Protein AF-W0ZD12-F1 (afdb_monomer)

Sequence (104 aa):
MTDGSDPDVALLGEVLRLLTRLDPYSLEPGGPDGVPADEYAFEARPIAVLLAQNGGVTADQVDAVWHEWFSEPLSTAVGEKPTHELVAALNALIGGREERTGLG

Solvent-accessible surface area (backbone atoms only — not comparable to full-atom values): 5993 Å² total; per-residue (Å²): 134,74,88,73,72,51,70,66,60,56,43,26,52,54,42,28,55,52,51,58,70,64,35,75,79,73,51,49,55,60,42,99,87,36,43,58,68,62,71,57,46,78,56,17,47,61,53,31,50,41,32,72,74,66,65,35,69,50,60,70,58,52,21,53,52,34,26,75,79,70,76,40,41,45,41,74,66,60,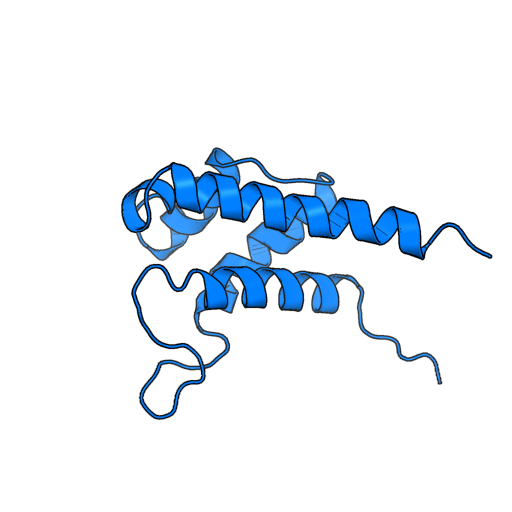32,60,68,58,40,52,53,48,36,53,54,58,36,47,60,47,60,58,50,58,69,70,67,72,76,134

Foldseek 3Di:
DPPCPPPLNVLLVQLLVLCCVLVLPVQNAPDPNGHDVCPCSQLSNVLSVCCVPVLFDDQVRSQVSVCVPPVGGSCVSRNDVVSVVSRVSSSVVSVVVVVVVPDD

Radius of gyration: 14.37 Å; Cα contacts (8 Å, |Δi|>4): 106; chains: 1; bounding box: 44×24×32 Å

Structure (mmCIF, N/CA/C/O backbone):
data_AF-W0ZD12-F1
#
_entry.id   AF-W0ZD12-F1
#
loop_
_atom_site.group_PDB
_atom_site.id
_atom_site.type_symbol
_atom_site.label_atom_id
_atom_site.label_alt_id
_atom_site.label_comp_id
_atom_site.label_asym_id
_atom_site.label_entity_id
_atom_site.label_seq_id
_atom_site.pdbx_PDB_ins_code
_atom_site.Cartn_x
_atom_site.Cartn_y
_atom_site.Cartn_z
_atom_site.occupancy
_atom_site.B_iso_or_equiv
_atom_site.auth_seq_id
_atom_site.auth_comp_id
_atom_site.auth_asym_id
_atom_site.auth_atom_id
_atom_site.pdbx_PDB_model_num
ATOM 1 N N . MET A 1 1 ? -26.702 -13.338 -17.679 1.00 37.59 1 MET A N 1
ATOM 2 C CA . MET A 1 1 ? -25.231 -13.285 -17.759 1.00 37.59 1 MET A CA 1
ATOM 3 C C . MET A 1 1 ? -24.812 -12.141 -16.860 1.00 37.59 1 MET A C 1
ATOM 5 O O . MET A 1 1 ? -24.717 -11.015 -17.320 1.00 37.59 1 MET A O 1
ATOM 9 N N . THR A 1 2 ? -24.770 -12.382 -15.551 1.00 45.59 2 THR A N 1
ATOM 10 C CA . THR A 1 2 ? -24.212 -11.399 -14.621 1.00 45.59 2 THR A CA 1
ATOM 11 C C . THR A 1 2 ? -22.722 -11.349 -14.905 1.00 45.59 2 THR A C 1
ATOM 13 O O . THR A 1 2 ? -22.081 -12.400 -14.940 1.00 45.59 2 THR A O 1
ATOM 16 N N . ASP A 1 3 ? -22.201 -10.156 -15.164 1.00 49.38 3 ASP A N 1
ATOM 17 C CA . ASP A 1 3 ? -20.780 -9.857 -15.027 1.00 49.38 3 ASP A CA 1
ATOM 18 C C . ASP A 1 3 ? -20.415 -10.100 -13.553 1.00 49.38 3 ASP A C 1
ATOM 20 O O . ASP A 1 3 ? -20.548 -9.235 -12.693 1.00 49.38 3 ASP A O 1
ATOM 24 N N . GLY A 1 4 ? -20.180 -11.372 -13.232 1.00 46.56 4 GLY A N 1
ATOM 25 C CA . GLY A 1 4 ? -19.997 -11.903 -11.888 1.00 46.56 4 GLY A CA 1
ATOM 26 C C . GLY A 1 4 ? -18.543 -11.807 -11.476 1.00 46.56 4 GLY A C 1
ATOM 27 O O . GLY A 1 4 ? -17.963 -12.814 -11.078 1.00 46.56 4 GLY A O 1
ATOM 28 N N . SER A 1 5 ? -17.940 -10.632 -11.648 1.00 60.19 5 SER A N 1
ATOM 29 C CA . SER A 1 5 ? -16.600 -10.392 -11.135 1.00 60.19 5 SER A CA 1
ATOM 30 C C . SER A 1 5 ? -16.677 -10.458 -9.613 1.00 60.19 5 SER A C 1
ATOM 32 O O . SER A 1 5 ? -17.385 -9.670 -8.983 1.00 60.19 5 SER A O 1
ATOM 34 N N . ASP A 1 6 ? -16.032 -11.474 -9.046 1.00 75.81 6 ASP A N 1
ATOM 35 C CA . ASP A 1 6 ? -15.992 -11.716 -7.610 1.00 75.81 6 ASP A CA 1
ATOM 36 C C . ASP A 1 6 ? -15.527 -10.425 -6.899 1.00 75.81 6 ASP A C 1
ATOM 38 O O . ASP A 1 6 ? -14.465 -9.890 -7.247 1.00 75.81 6 ASP A O 1
ATOM 42 N N . PRO A 1 7 ? -16.315 -9.873 -5.953 1.00 71.44 7 PRO A N 1
ATOM 43 C CA . PRO A 1 7 ? -15.986 -8.625 -5.269 1.00 71.44 7 PRO A CA 1
ATOM 44 C C . PRO A 1 7 ? -14.611 -8.648 -4.592 1.00 71.44 7 PRO A C 1
ATOM 46 O O . PRO A 1 7 ? -13.991 -7.589 -4.453 1.00 71.44 7 PRO A O 1
ATOM 49 N N . ASP A 1 8 ? -14.130 -9.825 -4.199 1.00 79.00 8 ASP A N 1
ATOM 50 C CA . ASP A 1 8 ? -12.825 -9.997 -3.569 1.00 79.00 8 ASP A CA 1
ATOM 51 C C . ASP A 1 8 ? -11.703 -9.944 -4.613 1.00 79.00 8 ASP A C 1
ATOM 53 O O . ASP A 1 8 ? -10.659 -9.331 -4.382 1.00 79.00 8 ASP A O 1
ATOM 57 N N . VAL A 1 9 ? -11.941 -10.492 -5.811 1.00 84.00 9 VAL A N 1
ATOM 58 C CA . VAL A 1 9 ? -11.015 -10.400 -6.953 1.00 84.00 9 VAL A CA 1
ATOM 59 C C . VAL A 1 9 ? -10.922 -8.961 -7.465 1.00 84.00 9 VAL A C 1
ATOM 61 O O . VAL A 1 9 ? -9.828 -8.487 -7.775 1.00 84.00 9 VAL A O 1
ATOM 64 N N . ALA A 1 10 ? -12.044 -8.238 -7.505 1.00 89.25 10 ALA A N 1
ATOM 65 C CA . ALA A 1 10 ? -12.064 -6.828 -7.887 1.00 89.25 10 ALA A CA 1
ATOM 66 C C . ALA A 1 10 ? -11.307 -5.945 -6.879 1.00 89.25 10 ALA A C 1
ATOM 68 O O . ALA A 1 10 ? -10.519 -5.088 -7.284 1.00 89.25 10 ALA A O 1
ATOM 69 N N . LEU A 1 11 ? -11.498 -6.170 -5.572 1.00 94.06 11 LEU A N 1
ATOM 70 C CA . LEU A 1 11 ? -10.771 -5.435 -4.533 1.00 94.06 11 LEU A CA 1
ATOM 71 C C . LEU A 1 11 ? -9.268 -5.728 -4.584 1.00 94.06 11 LEU A C 1
ATOM 73 O O . LEU A 1 11 ? -8.468 -4.796 -4.534 1.00 94.06 11 LEU A O 1
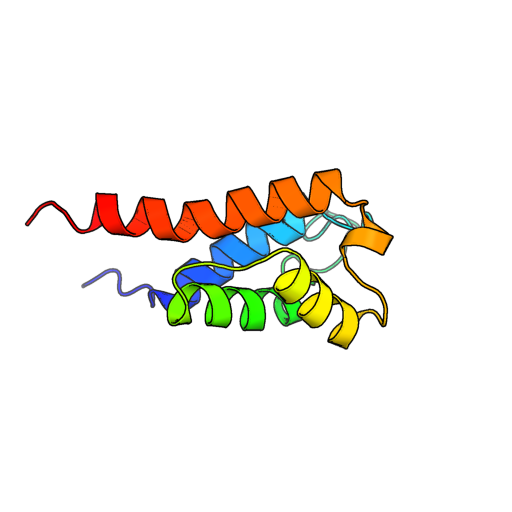ATOM 77 N N . LEU A 1 12 ? -8.885 -6.998 -4.744 1.00 96.38 12 LEU A N 1
ATOM 78 C CA . LEU A 1 12 ? -7.489 -7.394 -4.923 1.00 96.38 12 LEU A CA 1
ATOM 79 C C . LEU A 1 12 ? -6.838 -6.658 -6.102 1.00 96.38 12 LEU A C 1
ATOM 81 O O . LEU A 1 12 ? -5.738 -6.129 -5.956 1.00 96.38 12 LEU A O 1
ATOM 85 N N . GLY A 1 13 ? -7.518 -6.591 -7.248 1.00 96.56 13 GLY A N 1
ATOM 86 C CA . GLY A 1 13 ? -7.016 -5.884 -8.427 1.00 96.56 13 GLY A CA 1
ATOM 87 C C . GLY A 1 13 ? -6.759 -4.396 -8.174 1.00 96.56 13 GLY A C 1
ATOM 88 O O . GLY A 1 13 ? -5.728 -3.871 -8.591 1.00 96.56 13 GLY A O 1
ATOM 89 N N . GLU A 1 14 ? -7.649 -3.712 -7.451 1.00 97.62 14 GLU A N 1
ATOM 90 C CA . GLU A 1 14 ? -7.465 -2.296 -7.102 1.00 97.62 14 GLU A CA 1
ATOM 91 C C . GLU A 1 14 ? -6.328 -2.073 -6.100 1.00 97.62 14 GLU A C 1
ATOM 93 O O . GLU A 1 14 ? -5.552 -1.129 -6.260 1.00 97.62 14 GLU A O 1
ATOM 98 N N . VAL A 1 15 ? -6.188 -2.949 -5.101 1.00 98.06 15 VAL A N 1
ATOM 99 C CA . VAL A 1 15 ? -5.063 -2.903 -4.154 1.00 98.06 15 VAL A CA 1
ATOM 100 C C . VAL A 1 15 ? -3.740 -3.108 -4.892 1.00 98.06 15 VAL A C 1
ATOM 102 O O . VAL A 1 15 ? -2.833 -2.289 -4.748 1.00 98.06 15 VAL A O 1
ATOM 105 N N . LEU A 1 16 ? -3.648 -4.138 -5.740 1.00 98.31 16 LEU A N 1
ATOM 106 C CA . LEU A 1 16 ? -2.464 -4.402 -6.560 1.00 98.31 16 LEU A CA 1
ATOM 107 C C . LEU A 1 16 ? -2.126 -3.191 -7.435 1.00 98.31 16 LEU A C 1
ATOM 109 O O . LEU A 1 16 ? -0.990 -2.733 -7.445 1.00 98.31 16 LEU A O 1
ATOM 113 N N . ARG A 1 17 ? -3.123 -2.592 -8.091 1.00 97.75 17 ARG A N 1
ATOM 114 C CA . ARG A 1 17 ? -2.936 -1.391 -8.915 1.00 97.75 17 ARG A CA 1
ATOM 115 C C . ARG A 1 17 ? -2.385 -0.200 -8.120 1.00 97.75 17 ARG A C 1
ATOM 117 O O . ARG A 1 17 ? -1.681 0.635 -8.691 1.00 97.75 17 ARG A O 1
ATOM 124 N N . LEU A 1 18 ? -2.743 -0.055 -6.843 1.00 98.38 18 LEU A N 1
ATOM 125 C CA . LEU A 1 18 ? -2.195 0.994 -5.978 1.00 98.38 18 LEU A CA 1
ATOM 126 C C . LEU A 1 18 ? -0.739 0.703 -5.589 1.00 98.38 18 LEU A C 1
ATOM 128 O O . LEU A 1 18 ? 0.078 1.618 -5.674 1.00 98.38 18 LEU A O 1
ATOM 132 N N . LEU A 1 19 ? -0.398 -0.545 -5.255 1.00 98.19 19 LEU A N 1
ATOM 133 C CA . LEU A 1 19 ? 0.983 -0.951 -4.958 1.00 98.19 19 LEU A CA 1
ATOM 134 C C . LEU A 1 19 ? 1.896 -0.829 -6.184 1.00 98.19 19 LEU A C 1
ATOM 136 O O . LEU A 1 19 ? 2.945 -0.201 -6.099 1.00 98.19 19 LEU A O 1
ATOM 140 N N . THR A 1 20 ? 1.456 -1.310 -7.348 1.00 97.81 20 THR A N 1
ATOM 141 C CA . THR A 1 20 ? 2.172 -1.159 -8.625 1.00 97.81 20 THR A CA 1
ATOM 142 C C . THR A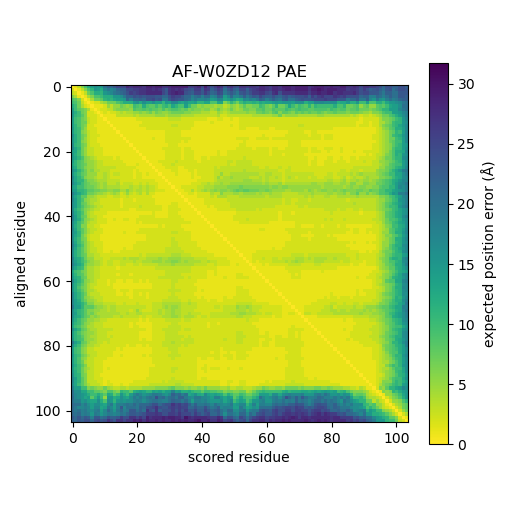 1 20 ? 2.416 0.303 -8.989 1.00 97.81 20 THR A C 1
ATOM 144 O O . THR A 1 20 ? 3.430 0.622 -9.591 1.00 97.81 20 THR A O 1
ATOM 147 N N . ARG A 1 21 ? 1.500 1.215 -8.639 1.00 97.38 21 ARG A N 1
ATOM 148 C CA . ARG A 1 21 ? 1.700 2.652 -8.879 1.00 97.38 21 ARG A CA 1
ATOM 149 C C . ARG A 1 21 ? 2.735 3.258 -7.936 1.00 97.38 21 ARG A C 1
ATOM 151 O O . ARG A 1 21 ? 3.432 4.182 -8.343 1.00 97.38 21 ARG A O 1
ATOM 158 N N . LEU A 1 22 ? 2.750 2.814 -6.681 1.00 98.06 22 LEU A N 1
ATOM 159 C CA . LEU A 1 22 ? 3.730 3.271 -5.701 1.00 98.06 22 LEU A CA 1
ATOM 160 C C . LEU A 1 22 ? 5.134 2.777 -6.066 1.00 98.06 22 LEU A C 1
ATOM 162 O O . LEU A 1 22 ? 6.083 3.527 -5.875 1.00 98.06 22 LEU A O 1
ATOM 166 N N . ASP A 1 23 ? 5.224 1.550 -6.589 1.00 97.12 23 ASP A N 1
ATOM 167 C CA . ASP A 1 23 ? 6.451 0.877 -7.028 1.00 97.12 23 ASP A CA 1
ATOM 168 C C . ASP A 1 23 ? 7.639 1.101 -6.070 1.00 97.12 23 ASP A C 1
ATOM 170 O O . ASP A 1 23 ? 8.615 1.768 -6.432 1.00 97.12 23 ASP A O 1
ATOM 174 N N . PRO A 1 24 ? 7.564 0.586 -4.823 1.00 96.75 24 PRO A N 1
ATOM 175 C CA . PRO A 1 24 ? 8.524 0.910 -3.763 1.00 96.75 24 PRO A CA 1
ATOM 176 C C . PRO A 1 24 ? 9.996 0.702 -4.118 1.00 96.75 24 PRO A C 1
ATOM 178 O O . PRO A 1 24 ? 10.862 1.361 -3.548 1.00 96.75 24 PRO A O 1
ATOM 181 N N . TYR A 1 25 ? 10.274 -0.192 -5.068 1.00 95.56 25 TYR A N 1
ATOM 182 C CA . TYR A 1 25 ? 11.627 -0.544 -5.484 1.00 95.56 25 TYR A CA 1
ATOM 183 C C . TYR A 1 25 ? 11.933 -0.176 -6.943 1.00 95.56 25 TYR A C 1
ATOM 185 O O . TYR A 1 25 ? 12.977 -0.577 -7.452 1.00 95.56 25 TYR A O 1
ATOM 193 N N . SER A 1 26 ? 11.075 0.618 -7.600 1.00 96.12 26 SER A N 1
ATOM 194 C CA . SER A 1 26 ? 11.259 1.055 -8.995 1.00 96.12 26 SER A CA 1
ATOM 195 C C . SER A 1 26 ? 11.480 -0.119 -9.961 1.00 96.12 26 SER A C 1
ATOM 197 O O . SER A 1 26 ? 12.413 -0.113 -10.763 1.00 96.12 26 SER A O 1
ATOM 199 N N . LEU A 1 27 ? 10.657 -1.160 -9.831 1.00 95.56 27 LEU A N 1
ATOM 200 C CA . LEU A 1 27 ? 10.736 -2.404 -10.598 1.00 95.56 27 LEU A CA 1
ATOM 201 C C . LEU A 1 27 ? 10.011 -2.324 -11.950 1.00 95.56 27 LEU A C 1
ATOM 203 O O . LEU A 1 27 ? 10.100 -3.258 -12.749 1.00 95.56 27 LEU A O 1
ATOM 207 N N . GLU A 1 28 ? 9.277 -1.237 -12.192 1.00 96.12 28 GLU A N 1
ATOM 208 C CA . GLU A 1 28 ? 8.478 -0.996 -13.393 1.00 96.12 28 GLU A CA 1
ATOM 209 C C . GLU A 1 28 ? 7.498 -2.147 -13.733 1.00 96.12 28 GLU A C 1
ATOM 211 O O . GLU A 1 28 ? 7.525 -2.656 -14.859 1.00 96.12 28 GLU A O 1
ATOM 216 N N . PRO A 1 29 ? 6.608 -2.595 -12.818 1.00 96.00 29 PRO A N 1
ATOM 217 C CA . PRO A 1 29 ? 5.780 -3.777 -13.069 1.00 96.00 29 PRO A CA 1
ATOM 218 C C . PRO A 1 29 ? 4.921 -3.661 -14.339 1.00 96.00 29 PRO A C 1
ATOM 220 O O . PRO A 1 29 ? 4.145 -2.717 -14.511 1.00 96.00 29 PRO A O 1
ATOM 223 N N . GLY A 1 30 ? 5.037 -4.648 -15.232 1.00 93.69 30 GLY A N 1
ATOM 224 C CA . GLY A 1 30 ? 4.351 -4.677 -16.530 1.00 93.69 30 GLY A CA 1
ATOM 225 C C . GLY A 1 30 ? 4.984 -3.794 -17.615 1.00 93.69 30 GLY A C 1
ATOM 226 O O . GLY A 1 30 ? 4.426 -3.689 -18.711 1.00 93.69 30 GLY A O 1
ATOM 227 N N . GLY A 1 31 ? 6.125 -3.164 -17.329 1.00 94.44 31 GLY A N 1
ATOM 228 C CA . GLY A 1 31 ? 6.936 -2.438 -18.302 1.00 94.44 31 GLY A CA 1
ATOM 229 C C . GLY A 1 31 ? 7.682 -3.369 -19.275 1.00 94.44 31 GLY A C 1
ATOM 230 O O . GLY A 1 31 ? 7.792 -4.568 -19.019 1.00 94.44 31 GLY A O 1
ATOM 231 N N . PRO A 1 32 ? 8.214 -2.843 -20.398 1.00 94.50 32 PRO A N 1
ATOM 232 C CA . PRO A 1 32 ? 8.927 -3.641 -21.405 1.00 94.50 32 PRO A CA 1
ATOM 233 C C . PRO A 1 32 ? 10.139 -4.411 -20.863 1.00 94.50 32 PRO A C 1
ATOM 235 O O . PRO A 1 32 ? 10.386 -5.529 -21.308 1.00 94.50 32 PRO A O 1
ATOM 238 N N . ASP A 1 33 ? 10.850 -3.810 -19.907 1.00 94.62 33 ASP A N 1
ATOM 239 C CA . ASP A 1 33 ? 12.046 -4.363 -19.255 1.00 94.62 33 ASP A CA 1
ATOM 240 C C . ASP A 1 33 ? 11.832 -4.594 -17.744 1.00 94.62 33 ASP A C 1
ATOM 242 O O . ASP A 1 33 ? 12.779 -4.892 -17.014 1.00 94.62 33 ASP A O 1
ATOM 246 N N . GLY A 1 34 ? 10.594 -4.428 -17.271 1.00 95.06 34 GLY A N 1
ATOM 247 C CA . GLY A 1 34 ? 10.241 -4.501 -15.860 1.00 95.06 34 GLY A CA 1
ATOM 248 C C . GLY A 1 34 ? 9.905 -5.911 -15.383 1.00 95.06 34 GLY A C 1
ATOM 249 O O . GLY A 1 34 ? 9.936 -6.896 -16.127 1.00 95.06 34 GLY A O 1
ATOM 250 N N . VAL A 1 35 ? 9.552 -6.001 -14.107 1.00 96.75 35 VAL A N 1
ATOM 251 C CA . VAL A 1 35 ? 9.034 -7.232 -13.492 1.00 96.75 35 VAL A CA 1
ATOM 252 C C . VAL A 1 35 ? 7.609 -7.552 -13.981 1.00 96.75 35 VAL A C 1
ATOM 254 O O . VAL A 1 35 ? 6.956 -6.702 -14.604 1.00 96.75 35 VAL A O 1
ATOM 257 N N . PRO A 1 36 ? 7.080 -8.767 -13.734 1.00 97.56 36 PRO A N 1
ATOM 258 C CA . PRO A 1 36 ? 5.689 -9.090 -14.040 1.00 97.56 36 PRO A CA 1
ATOM 259 C C . PRO A 1 36 ? 4.692 -8.071 -13.467 1.00 97.56 36 PRO A C 1
ATOM 261 O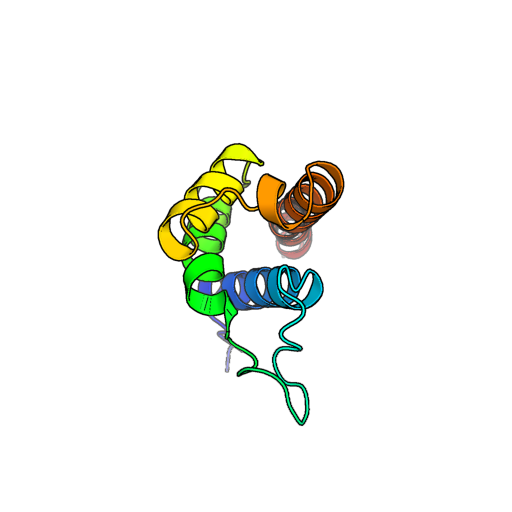 O . PRO A 1 36 ? 4.897 -7.490 -12.406 1.00 97.56 36 PRO A O 1
ATOM 264 N N . ALA A 1 37 ? 3.574 -7.854 -14.167 1.00 94.12 37 ALA A N 1
ATOM 265 C CA . ALA A 1 37 ? 2.566 -6.864 -13.764 1.00 94.12 37 ALA A CA 1
ATOM 266 C C . ALA A 1 37 ? 1.917 -7.161 -12.397 1.00 94.12 37 ALA A C 1
ATOM 268 O O . ALA A 1 37 ? 1.339 -6.268 -11.778 1.00 94.12 37 ALA A O 1
ATOM 269 N N . ASP A 1 38 ? 1.995 -8.411 -11.944 1.00 95.75 38 ASP A N 1
ATOM 270 C CA . ASP A 1 38 ? 1.472 -8.911 -10.680 1.00 95.75 38 ASP A CA 1
ATOM 271 C C . ASP A 1 38 ? 2.541 -9.075 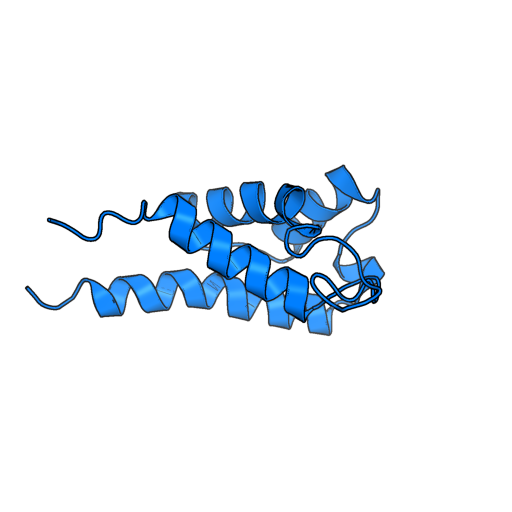-9.591 1.00 95.75 38 ASP A C 1
ATOM 273 O O . ASP A 1 38 ? 2.280 -9.754 -8.603 1.00 95.75 38 ASP A O 1
ATOM 277 N N . GLU A 1 39 ? 3.703 -8.424 -9.727 1.00 96.88 39 GLU A N 1
ATOM 278 C CA . GLU A 1 39 ? 4.822 -8.518 -8.775 1.00 96.88 39 GLU A CA 1
ATOM 279 C C . GLU A 1 39 ? 4.382 -8.390 -7.307 1.00 96.88 39 GLU A C 1
ATOM 281 O O . GLU A 1 39 ? 4.722 -9.228 -6.480 1.00 96.88 39 GLU A O 1
ATOM 286 N N . TYR A 1 40 ? 3.546 -7.393 -6.996 1.00 97.50 40 TYR A N 1
ATOM 287 C CA . TYR A 1 40 ? 3.083 -7.114 -5.630 1.00 97.50 40 TYR A CA 1
ATOM 288 C C . TYR A 1 40 ? 1.814 -7.884 -5.223 1.00 97.50 40 TYR A C 1
ATOM 290 O O . TYR A 1 40 ? 1.075 -7.477 -4.319 1.00 97.50 40 TYR A O 1
ATOM 298 N N . ALA A 1 41 ? 1.462 -8.963 -5.929 1.00 96.69 41 ALA A N 1
ATOM 299 C CA . ALA A 1 41 ? 0.227 -9.699 -5.662 1.00 96.69 41 ALA A CA 1
ATOM 300 C C . ALA A 1 41 ? 0.250 -10.431 -4.313 1.00 96.69 41 ALA A C 1
ATOM 302 O O . ALA A 1 41 ? -0.817 -10.670 -3.739 1.00 96.69 41 ALA A O 1
ATOM 303 N N . PHE A 1 42 ? 1.428 -10.797 -3.804 1.00 96.12 42 PHE A N 1
ATOM 304 C CA . PHE A 1 42 ? 1.561 -11.476 -2.515 1.00 96.12 42 PHE A CA 1
ATOM 305 C C . PHE A 1 42 ? 1.243 -10.547 -1.340 1.00 96.12 42 PHE A C 1
ATOM 307 O O . PHE A 1 42 ? 0.573 -10.978 -0.404 1.00 96.12 42 PHE A O 1
ATOM 314 N N . GLU A 1 43 ? 1.591 -9.267 -1.439 1.00 97.00 43 GLU A N 1
ATOM 315 C CA . GLU A 1 43 ? 1.292 -8.222 -0.457 1.00 97.00 43 GLU A CA 1
ATOM 316 C C . GLU A 1 43 ? -0.126 -7.669 -0.648 1.00 97.00 43 GLU A C 1
ATOM 318 O O . GLU A 1 43 ? -0.837 -7.386 0.319 1.00 97.00 43 GLU A O 1
ATOM 323 N N . ALA A 1 44 ? -0.590 -7.562 -1.898 1.00 97.75 44 ALA A N 1
ATOM 324 C CA . ALA A 1 44 ? -1.926 -7.056 -2.202 1.00 97.75 44 ALA A CA 1
ATOM 325 C C . ALA A 1 44 ? -3.040 -7.933 -1.606 1.00 97.75 44 ALA A C 1
ATOM 327 O O . ALA A 1 44 ? -4.060 -7.417 -1.146 1.00 97.75 44 ALA A O 1
ATOM 328 N N . ARG A 1 45 ? -2.857 -9.260 -1.588 1.00 97.12 45 ARG A N 1
ATOM 329 C CA . ARG A 1 45 ? -3.839 -10.225 -1.057 1.00 97.12 45 ARG A CA 1
ATOM 330 C C . ARG A 1 45 ? -4.195 -9.995 0.415 1.00 97.12 45 ARG A C 1
ATOM 332 O O . ARG A 1 45 ? -5.377 -9.780 0.685 1.00 97.12 45 ARG A O 1
ATOM 339 N N . PRO A 1 46 ? -3.254 -10.027 1.373 1.00 97.06 46 PRO A N 1
ATOM 340 C CA . PRO A 1 46 ? -3.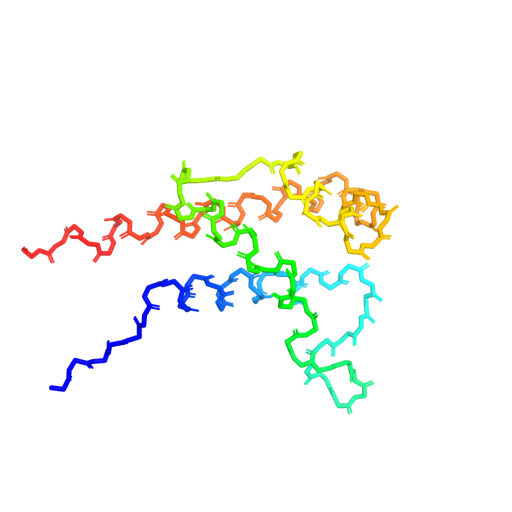575 -9.796 2.778 1.00 97.06 46 PRO A CA 1
ATOM 341 C C . PRO A 1 46 ? -4.121 -8.384 3.030 1.00 97.06 46 PRO A C 1
ATOM 343 O O . PRO A 1 46 ? -5.045 -8.240 3.827 1.00 97.06 46 PRO A O 1
ATOM 346 N N . ILE A 1 47 ? -3.658 -7.355 2.309 1.00 97.88 47 ILE A N 1
ATOM 347 C CA . ILE A 1 47 ? -4.221 -5.997 2.427 1.00 97.88 47 ILE A CA 1
ATOM 348 C C . ILE A 1 47 ? -5.687 -5.964 1.970 1.00 97.88 47 ILE A C 1
ATOM 350 O O . ILE A 1 47 ? -6.5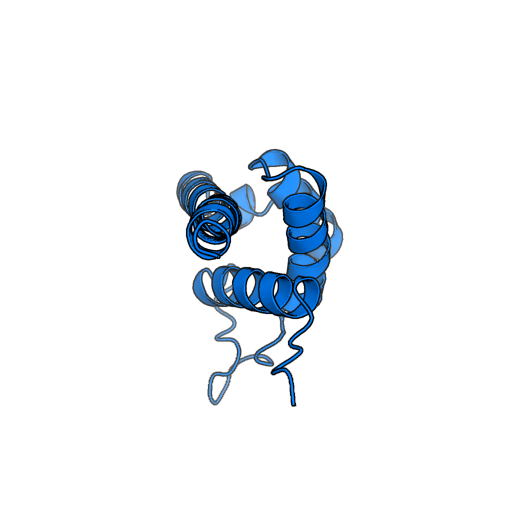32 -5.395 2.661 1.00 97.88 47 ILE A O 1
ATOM 354 N N . ALA A 1 48 ? -6.019 -6.604 0.845 1.00 97.12 48 ALA A N 1
ATOM 355 C CA . ALA A 1 48 ? -7.397 -6.703 0.365 1.00 97.12 48 ALA A CA 1
ATOM 356 C C . ALA A 1 48 ? -8.302 -7.449 1.360 1.00 97.12 48 ALA A C 1
ATOM 358 O O . ALA A 1 48 ? -9.428 -7.017 1.608 1.00 97.12 48 ALA A O 1
ATOM 359 N N . VAL A 1 49 ? -7.799 -8.523 1.978 1.00 95.81 49 VAL A N 1
ATOM 360 C CA . VAL A 1 49 ? -8.513 -9.256 3.036 1.00 95.81 49 VAL A CA 1
ATOM 361 C C . VAL A 1 49 ? -8.784 -8.354 4.242 1.00 95.81 49 VAL A C 1
ATOM 363 O O . VAL A 1 49 ? -9.920 -8.300 4.711 1.00 95.81 49 VAL A O 1
ATOM 366 N N . LEU A 1 50 ? -7.783 -7.604 4.714 1.00 96.19 50 LEU A N 1
ATOM 367 C CA . LEU A 1 50 ? -7.950 -6.673 5.834 1.00 96.19 50 LEU A CA 1
ATOM 368 C C . LEU A 1 50 ? -8.977 -5.579 5.515 1.00 96.19 50 LEU A C 1
ATOM 370 O O . LEU A 1 50 ? -9.848 -5.308 6.340 1.00 96.19 50 LEU A O 1
ATOM 374 N N . LEU A 1 51 ? -8.925 -4.998 4.313 1.00 95.75 51 LEU A N 1
ATOM 375 C CA . LEU A 1 51 ? -9.901 -4.009 3.849 1.00 95.75 51 LEU A CA 1
ATOM 376 C C . LEU A 1 51 ? -11.328 -4.573 3.842 1.00 95.75 51 LEU A C 1
ATOM 378 O O . LEU A 1 51 ? -12.243 -3.924 4.346 1.00 95.75 51 LEU A O 1
ATOM 382 N N . ALA A 1 52 ? -11.521 -5.776 3.297 1.00 93.56 52 ALA A N 1
ATOM 383 C CA . ALA A 1 52 ? -12.833 -6.415 3.216 1.00 93.56 52 ALA A CA 1
ATOM 384 C C . ALA A 1 52 ? -13.407 -6.769 4.598 1.00 93.56 52 ALA A C 1
ATOM 386 O O . ALA A 1 52 ? -14.609 -6.634 4.816 1.00 93.56 52 ALA A O 1
ATOM 387 N N . GLN A 1 53 ? -12.563 -7.214 5.531 1.00 93.06 53 GLN A N 1
ATOM 388 C CA . GLN A 1 53 ? -12.991 -7.653 6.862 1.00 93.06 53 GLN A CA 1
ATOM 389 C C . GLN A 1 53 ? -13.212 -6.494 7.838 1.00 93.06 53 GLN A C 1
ATOM 391 O O . GLN A 1 53 ? -14.163 -6.522 8.617 1.00 93.06 53 GLN A O 1
ATOM 396 N N . ASN A 1 54 ? -12.341 -5.484 7.803 1.00 94.19 54 ASN A N 1
ATOM 397 C CA . ASN A 1 54 ? -12.320 -4.413 8.801 1.00 94.19 54 ASN A CA 1
ATOM 398 C C . ASN A 1 54 ? -12.986 -3.120 8.310 1.00 94.19 54 ASN A C 1
ATOM 400 O O . ASN A 1 54 ? -13.175 -2.197 9.100 1.00 94.19 54 ASN A O 1
ATOM 404 N N . GLY A 1 55 ? -13.289 -3.017 7.012 1.00 93.81 55 GLY A N 1
ATOM 405 C CA . GLY A 1 55 ? -13.746 -1.777 6.382 1.00 93.81 55 GLY A CA 1
ATOM 406 C C . GLY A 1 55 ? -12.643 -0.723 6.214 1.00 93.81 55 GLY A C 1
ATOM 407 O O . GLY A 1 55 ? -12.932 0.421 5.873 1.00 93.81 55 GLY A O 1
ATOM 408 N N . GLY A 1 56 ? -11.382 -1.087 6.459 1.00 95.94 56 GLY A N 1
ATOM 409 C CA . GLY A 1 56 ? -10.236 -0.186 6.389 1.00 95.94 56 GLY A CA 1
ATOM 410 C C . GLY A 1 56 ? -8.940 -0.833 6.879 1.00 95.94 56 GLY A C 1
ATOM 411 O O . GLY A 1 56 ? -8.945 -1.928 7.441 1.00 95.94 56 GLY A O 1
ATOM 412 N N . VAL A 1 57 ? -7.826 -0.137 6.671 1.00 97.94 57 VAL A N 1
ATOM 413 C CA . VAL A 1 57 ? -6.482 -0.503 7.134 1.00 97.94 57 VAL A CA 1
ATOM 414 C C . VAL A 1 57 ? -5.756 0.695 7.745 1.00 97.94 57 VAL A C 1
ATOM 416 O O . VAL A 1 57 ? -6.025 1.851 7.400 1.00 97.94 57 VAL A O 1
ATOM 419 N N . THR A 1 58 ? -4.818 0.419 8.649 1.00 98.31 58 THR A N 1
ATOM 420 C CA . THR A 1 58 ? -3.871 1.400 9.204 1.00 98.31 58 THR A CA 1
ATOM 421 C C . THR A 1 58 ? -2.493 1.289 8.545 1.00 98.31 58 THR A C 1
ATOM 423 O O . THR A 1 58 ? -2.185 0.281 7.908 1.00 98.31 58 THR A O 1
ATOM 426 N N . ALA A 1 59 ? -1.642 2.307 8.725 1.00 98.19 59 ALA A N 1
ATOM 427 C CA . ALA A 1 59 ? -0.245 2.252 8.281 1.00 98.19 59 ALA A CA 1
ATOM 428 C C . ALA A 1 59 ? 0.507 1.070 8.914 1.00 98.19 59 ALA A C 1
ATOM 430 O O . ALA A 1 59 ? 1.105 0.291 8.185 1.00 98.19 59 ALA A O 1
ATOM 431 N N . ASP A 1 60 ? 0.359 0.855 10.226 1.00 98.38 60 ASP A N 1
ATOM 432 C CA . ASP A 1 60 ? 0.987 -0.272 10.931 1.00 98.38 60 ASP A CA 1
ATOM 433 C C . ASP A 1 60 ? 0.586 -1.641 10.357 1.00 98.38 60 ASP A C 1
ATOM 435 O O . ASP A 1 60 ? 1.400 -2.559 10.302 1.00 98.38 60 ASP A O 1
ATOM 439 N N . GLN A 1 61 ? -0.670 -1.799 9.920 1.00 98.31 61 GLN A N 1
ATOM 440 C CA . GLN A 1 61 ? -1.130 -3.039 9.289 1.00 98.31 61 GLN A CA 1
ATOM 441 C C . GLN A 1 61 ? -0.499 -3.247 7.909 1.00 98.31 61 GLN A C 1
ATOM 443 O O . GLN A 1 61 ? -0.116 -4.368 7.581 1.00 98.31 61 GLN A O 1
ATOM 448 N N . VAL A 1 62 ? -0.381 -2.182 7.111 1.00 98.25 62 VAL A N 1
ATOM 449 C CA . VAL A 1 62 ? 0.291 -2.234 5.804 1.00 98.25 62 VAL A CA 1
ATOM 450 C C . VAL A 1 62 ? 1.785 -2.515 5.979 1.00 98.25 62 VAL A C 1
ATOM 452 O O . VAL A 1 62 ? 2.325 -3.377 5.291 1.00 98.25 62 VAL A O 1
ATOM 455 N N . ASP A 1 63 ? 2.434 -1.867 6.945 1.00 98.50 63 ASP A N 1
ATOM 456 C CA . ASP A 1 63 ? 3.836 -2.102 7.287 1.00 98.50 63 ASP A CA 1
ATOM 457 C C . ASP A 1 63 ? 4.084 -3.535 7.765 1.00 98.50 63 ASP A C 1
ATOM 459 O O . ASP A 1 63 ? 5.074 -4.147 7.372 1.00 98.50 63 ASP A O 1
ATOM 463 N N . ALA A 1 64 ? 3.179 -4.098 8.569 1.00 98.25 64 ALA A N 1
ATOM 464 C CA . ALA A 1 64 ? 3.285 -5.479 9.029 1.00 98.25 64 ALA A CA 1
ATOM 465 C C . ALA A 1 64 ? 3.195 -6.489 7.875 1.00 98.25 64 ALA A C 1
ATOM 467 O O . ALA A 1 64 ? 3.974 -7.440 7.847 1.00 98.25 64 ALA A O 1
ATOM 468 N N . VAL A 1 65 ? 2.285 -6.270 6.917 1.00 97.75 65 VAL A N 1
ATOM 469 C CA . VAL A 1 65 ? 2.212 -7.091 5.698 1.00 97.75 65 VAL A CA 1
ATOM 470 C C . VAL A 1 65 ? 3.506 -6.974 4.900 1.00 97.75 65 VAL A C 1
ATOM 472 O O . VAL A 1 65 ? 4.060 -7.987 4.487 1.00 97.75 65 VAL A O 1
ATOM 475 N N . TRP A 1 66 ? 4.001 -5.754 4.690 1.00 97.88 66 TRP A N 1
ATOM 476 C CA . TRP A 1 66 ? 5.217 -5.533 3.908 1.00 97.88 66 TRP A CA 1
ATOM 477 C C . TRP A 1 66 ? 6.434 -6.223 4.533 1.00 97.88 66 TRP A C 1
ATOM 479 O O . TRP A 1 66 ? 7.207 -6.893 3.847 1.00 97.88 66 TRP A O 1
ATOM 489 N N . HIS A 1 67 ? 6.546 -6.131 5.858 1.00 97.50 67 HIS A N 1
ATOM 490 C CA . HIS A 1 67 ? 7.621 -6.728 6.641 1.00 97.50 67 HIS A CA 1
ATOM 491 C C . HIS A 1 67 ? 7.685 -8.255 6.507 1.00 97.50 67 HIS A C 1
ATOM 493 O O . HIS A 1 67 ? 8.784 -8.809 6.517 1.00 97.50 67 HIS A O 1
ATOM 499 N N . GLU A 1 68 ? 6.550 -8.936 6.330 1.00 96.06 68 GLU A N 1
ATOM 500 C CA . GLU A 1 68 ? 6.510 -10.391 6.127 1.00 96.06 68 GLU A CA 1
ATOM 501 C C . GLU A 1 68 ? 7.275 -10.832 4.868 1.00 96.06 68 GLU A C 1
ATOM 503 O O . GLU A 1 68 ? 7.943 -11.867 4.889 1.00 96.06 68 GLU A O 1
ATOM 508 N N . TRP A 1 69 ? 7.230 -10.030 3.801 1.00 92.00 69 TRP A N 1
ATOM 509 C CA . TRP A 1 69 ? 7.817 -10.375 2.503 1.00 92.00 69 TRP A CA 1
ATOM 510 C C . TRP A 1 69 ? 9.193 -9.749 2.278 1.00 92.00 69 TRP A C 1
ATOM 512 O O . TRP A 1 69 ? 10.101 -10.414 1.779 1.00 92.00 69 TRP A O 1
ATOM 522 N N . PHE A 1 70 ? 9.384 -8.499 2.704 1.00 92.56 70 PHE A N 1
ATOM 523 C CA . PHE A 1 70 ? 10.603 -7.732 2.430 1.00 92.56 70 PHE A CA 1
ATOM 524 C C . PHE A 1 70 ? 11.526 -7.571 3.641 1.00 92.56 70 PHE A C 1
ATOM 526 O O . PHE A 1 70 ? 12.610 -7.007 3.514 1.00 92.56 70 PHE A O 1
ATOM 533 N N . SER A 1 71 ? 11.150 -8.096 4.814 1.00 95.19 71 SER A N 1
ATOM 534 C CA . SER A 1 71 ? 11.935 -7.959 6.054 1.00 95.19 71 SER A CA 1
ATOM 535 C C . SER A 1 71 ? 12.205 -6.495 6.465 1.00 95.19 71 SER A C 1
ATOM 537 O O . SER A 1 71 ? 13.103 -6.223 7.261 1.00 95.19 71 SER A O 1
ATOM 539 N N . GLU A 1 72 ? 11.367 -5.564 5.996 1.00 96.75 72 GLU A N 1
ATOM 540 C CA . GLU A 1 72 ? 11.283 -4.176 6.455 1.00 96.75 72 GLU A CA 1
ATOM 541 C C . GLU A 1 72 ? 9.844 -3.620 6.351 1.00 96.75 72 GLU A C 1
ATOM 543 O O . GLU A 1 72 ? 9.060 -4.116 5.543 1.00 96.75 72 GLU A O 1
ATOM 548 N N . PRO A 1 73 ? 9.471 -2.591 7.134 1.00 97.88 73 PRO A N 1
ATOM 549 C CA . PRO A 1 73 ? 8.229 -1.837 6.934 1.00 97.88 73 PRO A CA 1
ATOM 550 C C . PRO A 1 73 ? 8.190 -1.117 5.575 1.00 97.88 73 PRO A C 1
ATOM 552 O O . PRO A 1 73 ? 9.217 -0.618 5.110 1.00 97.88 73 PRO A O 1
ATOM 555 N N . LEU A 1 74 ? 7.004 -0.951 4.980 1.00 98.06 74 LEU A N 1
ATOM 556 C CA . LEU A 1 74 ? 6.840 -0.159 3.752 1.00 98.06 74 LEU A CA 1
ATOM 557 C C . LEU A 1 74 ? 7.234 1.305 3.985 1.00 98.06 74 LEU A C 1
ATOM 559 O O . LEU A 1 74 ? 7.887 1.923 3.144 1.00 98.06 74 LEU A O 1
ATOM 563 N N . SER A 1 75 ? 6.896 1.849 5.153 1.00 98.12 75 SER A N 1
ATOM 564 C CA . SER A 1 75 ? 7.278 3.197 5.575 1.00 98.12 75 SER A CA 1
ATOM 565 C C . SER A 1 75 ? 8.788 3.414 5.644 1.00 98.12 75 SER A C 1
ATOM 567 O O . SER A 1 75 ? 9.238 4.541 5.435 1.00 98.12 75 SER A O 1
ATOM 569 N N . THR A 1 76 ? 9.583 2.360 5.837 1.00 97.94 76 THR A N 1
ATOM 570 C CA . THR A 1 76 ? 11.045 2.420 5.698 1.00 97.94 76 THR A CA 1
ATOM 571 C C . THR A 1 76 ? 11.463 2.498 4.230 1.00 97.94 76 THR A C 1
ATOM 573 O O . THR A 1 76 ? 12.337 3.298 3.897 1.00 97.94 76 THR A O 1
ATOM 576 N N . ALA A 1 77 ? 10.819 1.724 3.350 1.00 97.19 77 ALA A N 1
ATOM 577 C CA . ALA A 1 77 ? 11.153 1.659 1.927 1.00 97.19 77 ALA A CA 1
ATOM 578 C C . ALA A 1 77 ? 10.812 2.956 1.167 1.00 97.19 77 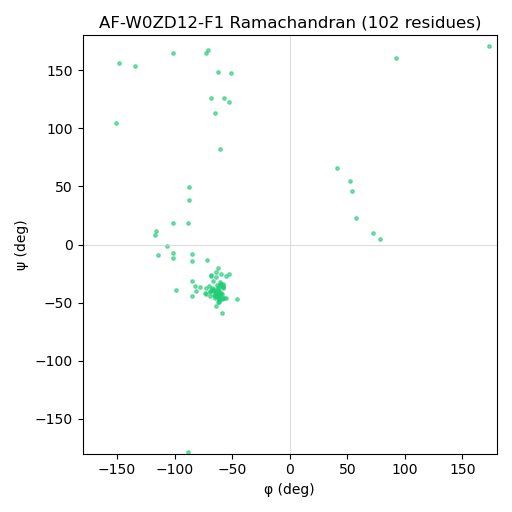ALA A C 1
ATOM 580 O O . ALA A 1 77 ? 11.624 3.449 0.386 1.00 97.19 77 ALA A O 1
ATOM 581 N N . VAL A 1 78 ? 9.629 3.538 1.408 1.00 97.88 78 VAL A N 1
ATOM 582 C CA . VAL A 1 78 ? 9.134 4.712 0.650 1.00 97.88 78 VAL A CA 1
ATOM 583 C C . VAL A 1 78 ? 8.987 5.984 1.486 1.00 97.88 78 VAL A C 1
ATOM 585 O O . VAL A 1 78 ? 8.747 7.062 0.943 1.00 97.88 78 VAL A O 1
ATOM 588 N N . GLY A 1 79 ? 9.125 5.888 2.808 1.00 98.12 79 GLY A N 1
ATOM 589 C CA . GLY A 1 79 ? 8.880 6.979 3.748 1.00 98.12 79 GLY A CA 1
ATOM 590 C C . GLY A 1 79 ? 7.448 7.017 4.300 1.00 98.12 79 GLY A C 1
ATOM 591 O O . GLY A 1 79 ? 6.491 6.495 3.719 1.00 98.12 79 GLY A O 1
ATOM 592 N N . GLU A 1 80 ? 7.282 7.708 5.432 1.00 97.62 80 GLU A N 1
ATOM 593 C CA . GLU A 1 80 ? 5.996 7.828 6.139 1.00 97.62 80 GLU A CA 1
ATOM 594 C C . GLU A 1 80 ? 4.911 8.497 5.285 1.00 97.62 80 GLU A C 1
ATOM 596 O O . GLU A 1 80 ? 3.772 8.034 5.231 1.00 97.62 80 GLU A O 1
ATOM 601 N N . LYS A 1 81 ? 5.258 9.581 4.577 1.00 98.19 81 LYS A N 1
ATOM 602 C CA . LYS A 1 81 ? 4.281 10.351 3.797 1.00 98.19 81 LYS A CA 1
ATOM 603 C C . LYS A 1 81 ? 3.676 9.529 2.643 1.00 98.19 81 LYS A C 1
ATOM 605 O O . LYS A 1 81 ? 2.448 9.450 2.603 1.00 98.19 81 LYS A O 1
ATOM 610 N N . PRO A 1 82 ? 4.457 8.897 1.741 1.00 98.38 82 PRO A N 1
ATOM 611 C CA . PRO A 1 82 ? 3.878 8.045 0.699 1.00 98.38 82 PRO A CA 1
ATOM 612 C C . PRO A 1 82 ? 3.080 6.863 1.262 1.00 98.38 82 PRO A C 1
ATOM 614 O O . PRO A 1 82 ? 2.041 6.509 0.711 1.00 98.38 82 PRO A O 1
ATOM 617 N N . THR A 1 83 ? 3.497 6.310 2.405 1.00 98.56 83 THR A N 1
ATOM 618 C CA . THR A 1 83 ? 2.749 5.246 3.095 1.00 98.56 83 THR A CA 1
ATOM 619 C C . THR A 1 83 ? 1.379 5.733 3.567 1.00 98.56 83 THR A C 1
ATOM 621 O O . THR A 1 83 ? 0.367 5.073 3.337 1.00 98.56 83 THR A O 1
ATOM 624 N N . HIS A 1 84 ? 1.304 6.924 4.163 1.00 98.38 84 HIS A N 1
ATOM 625 C CA . HIS A 1 84 ? 0.032 7.529 4.566 1.00 98.38 84 HIS A CA 1
ATOM 626 C C . HIS A 1 84 ? -0.875 7.836 3.364 1.00 98.38 84 HIS A C 1
ATOM 628 O O . HIS A 1 84 ? -2.086 7.621 3.438 1.00 98.38 84 HIS A O 1
ATOM 634 N N . GLU A 1 85 ? -0.308 8.314 2.253 1.00 98.56 85 GLU A N 1
ATOM 635 C CA . GLU A 1 85 ? -1.049 8.554 1.008 1.00 98.56 85 GLU A CA 1
ATOM 636 C C . GLU A 1 85 ? -1.604 7.247 0.420 1.00 98.56 85 GLU A C 1
ATOM 638 O O . GLU A 1 85 ? -2.770 7.203 0.014 1.00 98.56 85 GLU A O 1
ATOM 643 N N . LEU A 1 86 ? -0.820 6.163 0.448 1.00 98.56 86 LEU A N 1
ATOM 644 C CA . LEU A 1 86 ? -1.277 4.830 0.060 1.00 98.56 86 LEU A CA 1
ATOM 645 C C . LEU A 1 86 ? -2.429 4.355 0.954 1.00 98.56 86 LEU A C 1
ATOM 647 O O . LEU A 1 86 ? -3.462 3.939 0.435 1.00 98.56 86 LEU A O 1
ATOM 651 N N . VAL A 1 87 ? -2.292 4.442 2.280 1.00 98.50 87 VAL A N 1
ATOM 652 C CA . VAL A 1 87 ? -3.336 4.027 3.237 1.00 98.50 87 VAL A CA 1
ATOM 653 C C . VAL A 1 87 ? -4.637 4.796 3.008 1.00 98.50 87 VAL A C 1
ATOM 655 O O . VAL A 1 87 ? -5.715 4.202 2.995 1.00 98.50 87 VAL A O 1
ATOM 658 N N . ALA A 1 88 ? -4.557 6.107 2.769 1.00 98.25 88 ALA A N 1
ATOM 659 C CA . ALA A 1 88 ? -5.729 6.911 2.435 1.00 98.25 88 ALA A CA 1
ATOM 660 C C . ALA A 1 88 ? -6.403 6.429 1.137 1.00 98.25 88 ALA A C 1
ATOM 662 O O . ALA A 1 88 ? -7.627 6.290 1.094 1.00 98.25 88 ALA A O 1
ATOM 663 N N . ALA A 1 89 ? -5.617 6.122 0.100 1.00 98.25 89 ALA A N 1
ATOM 664 C CA . ALA A 1 89 ? -6.134 5.593 -1.160 1.00 98.25 89 ALA A CA 1
ATOM 665 C C . ALA A 1 89 ? -6.761 4.196 -1.006 1.00 98.25 89 ALA A C 1
ATOM 667 O O . ALA A 1 89 ? -7.815 3.942 -1.585 1.00 98.25 89 ALA A O 1
ATOM 668 N N . LEU A 1 90 ? -6.156 3.315 -0.203 1.00 97.88 90 LEU A N 1
ATOM 669 C CA . LEU A 1 90 ? -6.684 1.984 0.111 1.00 97.88 90 LEU A CA 1
ATOM 670 C C . LEU A 1 90 ? -8.042 2.080 0.813 1.00 97.88 90 LEU A C 1
ATOM 672 O O . LEU A 1 90 ? -9.004 1.439 0.397 1.00 97.88 90 LEU A O 1
ATOM 676 N N . ASN A 1 91 ? -8.153 2.937 1.828 1.00 97.38 91 ASN A N 1
ATOM 677 C CA . ASN A 1 91 ? -9.398 3.121 2.576 1.00 97.38 91 ASN A CA 1
ATOM 678 C C . ASN A 1 91 ? -10.514 3.745 1.721 1.00 97.38 91 ASN A C 1
ATOM 680 O O . ASN A 1 91 ? -11.688 3.404 1.882 1.00 97.38 91 ASN A O 1
ATOM 684 N N . ALA A 1 92 ? -10.168 4.592 0.747 1.00 96.31 92 ALA A N 1
ATOM 685 C CA . ALA A 1 92 ? -11.135 5.145 -0.201 1.00 96.31 92 ALA A CA 1
ATOM 686 C C . ALA A 1 92 ? -11.783 4.075 -1.105 1.00 96.31 92 ALA A C 1
ATOM 688 O O . ALA A 1 92 ? -12.902 4.283 -1.583 1.00 96.31 92 ALA A O 1
ATOM 689 N N . LEU A 1 93 ? -11.137 2.916 -1.308 1.00 94.19 93 LEU A N 1
ATOM 690 C CA . LEU A 1 93 ? -11.721 1.802 -2.065 1.00 94.19 93 LEU A CA 1
ATOM 691 C C . LEU A 1 93 ? -12.971 1.226 -1.390 1.00 94.19 93 LEU A C 1
ATOM 693 O O . LEU A 1 93 ? -13.838 0.705 -2.085 1.00 94.19 93 LEU A O 1
ATOM 697 N N . ILE A 1 94 ? -13.080 1.316 -0.063 1.00 88.81 94 ILE A N 1
ATOM 698 C CA . ILE A 1 94 ? -14.244 0.826 0.687 1.00 88.81 94 ILE A CA 1
ATOM 699 C C . ILE A 1 94 ? -15.348 1.884 0.716 1.00 88.81 94 ILE A C 1
ATOM 701 O O . ILE A 1 94 ? -16.491 1.567 0.388 1.00 88.81 94 ILE A O 1
ATOM 705 N N . GLY A 1 95 ? -15.005 3.152 0.970 1.00 73.62 95 GLY A N 1
ATOM 706 C CA . GLY A 1 95 ? -15.977 4.255 0.942 1.00 73.62 95 GLY A CA 1
ATOM 707 C C . GLY A 1 95 ? -16.693 4.399 -0.410 1.00 73.62 95 GLY A C 1
ATOM 708 O O . GLY A 1 95 ? -17.901 4.610 -0.461 1.00 73.62 95 GLY A O 1
ATOM 709 N N . GLY A 1 96 ? -15.988 4.173 -1.525 1.00 62.47 96 GLY A N 1
ATOM 710 C CA . GLY A 1 96 ? -16.590 4.189 -2.865 1.00 62.47 96 GLY A CA 1
ATOM 711 C C . GLY A 1 96 ? -17.504 2.994 -3.190 1.00 62.47 96 GLY A C 1
ATOM 712 O O . GLY A 1 96 ? -18.231 3.037 -4.185 1.00 62.47 96 GLY A O 1
ATOM 713 N N . ARG A 1 97 ? -17.485 1.915 -2.393 1.00 62.81 97 ARG A N 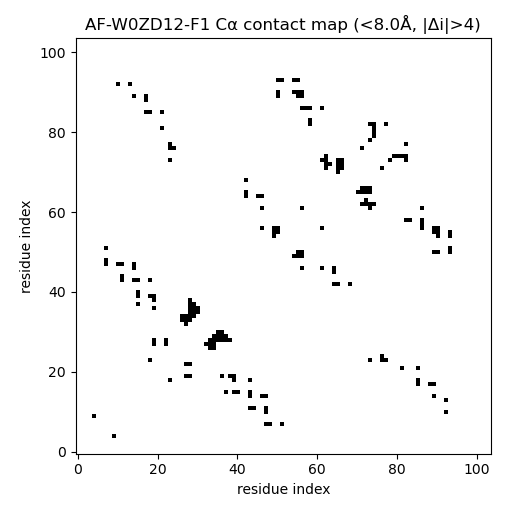1
ATOM 714 C CA . ARG A 1 97 ? -18.355 0.734 -2.584 1.00 62.81 97 ARG A CA 1
ATOM 715 C C . ARG A 1 97 ? -19.730 0.912 -1.940 1.00 62.81 97 ARG A C 1
ATOM 717 O O . ARG A 1 97 ? -20.714 0.405 -2.482 1.00 62.81 97 ARG A O 1
ATOM 724 N N . GLU A 1 98 ? -19.813 1.661 -0.846 1.00 55.50 98 GLU A N 1
ATOM 725 C CA . GLU A 1 98 ? -21.084 1.992 -0.187 1.00 55.50 98 GLU A CA 1
ATOM 726 C C . GLU A 1 98 ? -21.938 2.923 -1.066 1.00 55.50 98 GLU A C 1
ATOM 728 O O . GLU A 1 98 ? -23.134 2.697 -1.239 1.00 55.50 98 GLU A O 1
ATOM 733 N N . GLU A 1 99 ? -21.319 3.887 -1.757 1.00 50.62 99 GLU A N 1
ATOM 734 C CA . GLU A 1 99 ? -22.023 4.789 -2.686 1.00 50.62 99 GLU A CA 1
ATOM 735 C C . GLU A 1 99 ? -22.548 4.081 -3.951 1.00 50.62 99 GLU A C 1
ATOM 737 O O . GLU A 1 99 ? -23.549 4.499 -4.532 1.00 50.62 99 GLU A O 1
ATOM 742 N N . ARG A 1 100 ? -21.914 2.979 -4.377 1.00 52.12 100 ARG A N 1
ATOM 743 C CA . ARG A 1 100 ? -22.332 2.200 -5.562 1.00 52.12 100 ARG A CA 1
ATOM 744 C C . ARG A 1 100 ? -23.418 1.160 -5.285 1.00 52.12 100 ARG A C 1
ATOM 746 O O . ARG A 1 100 ? -24.000 0.645 -6.235 1.00 52.12 100 ARG A O 1
ATOM 753 N N . THR A 1 101 ? -23.686 0.840 -4.021 1.00 53.53 101 THR A N 1
ATOM 754 C CA . THR A 1 101 ? -24.748 -0.102 -3.615 1.00 53.53 101 THR A CA 1
ATOM 755 C C . THR A 1 101 ? -26.013 0.606 -3.117 1.00 53.53 101 THR A C 1
ATOM 757 O O . THR A 1 101 ? -27.048 -0.031 -2.951 1.00 53.53 101 THR A O 1
ATOM 760 N N . GLY A 1 102 ? -25.970 1.932 -2.960 1.00 47.03 102 GLY A N 1
ATOM 761 C CA . GLY A 1 102 ? -27.082 2.772 -2.513 1.00 47.03 102 GLY A CA 1
ATOM 762 C C . GLY A 1 102 ? -28.027 3.282 -3.608 1.00 47.03 102 GLY A C 1
ATOM 763 O O . GLY A 1 102 ? -28.455 4.426 -3.516 1.00 47.03 102 GLY A O 1
ATOM 764 N N . LEU A 1 103 ? -28.359 2.482 -4.628 1.00 48.44 103 LEU A N 1
ATOM 765 C CA . LEU A 1 103 ? -29.487 2.729 -5.544 1.00 48.44 103 LEU A CA 1
ATOM 766 C C . LEU A 1 103 ? -30.030 1.389 -6.074 1.00 48.44 103 LEU A C 1
ATOM 768 O O . LEU A 1 103 ? -29.420 0.783 -6.956 1.00 48.44 103 LEU A O 1
ATOM 772 N N . GLY A 1 104 ? -31.185 0.955 -5.556 1.00 39.56 104 GLY A N 1
ATOM 773 C CA . GLY A 1 104 ? -31.934 -0.216 -6.030 1.00 39.56 104 GLY A CA 1
ATOM 774 C C . GLY A 1 104 ? -32.868 -0.795 -4.984 1.00 39.56 104 GLY A C 1
ATOM 775 O O . GLY A 1 104 ? -32.457 -1.786 -4.348 1.00 39.56 104 GLY A O 1
#

Mean predicted aligned error: 5.65 Å

pLDDT: mean 89.49, std 16.19, range [37.59, 98.56]

Secondary structure (DSSP, 8-state):
------HHHHHHHHHHHHHHHH-TT---TTSTTS--TTTTHHHHHHHHHHHHHHS---HHHHHHHHHHHHSS-HHHHH-HHHHHHHHHHHHHHHHHHHHHHS--